Protein AF-A0A930U8G4-F1 (afdb_monomer_lite)

Structure (mmCIF, N/CA/C/O backbone):
data_AF-A0A930U8G4-F1
#
_entry.id   AF-A0A930U8G4-F1
#
loop_
_atom_site.group_PDB
_atom_site.id
_atom_site.type_symbol
_atom_site.label_atom_id
_atom_site.label_alt_id
_atom_site.label_comp_id
_atom_site.label_asym_id
_atom_site.label_entity_id
_atom_site.label_seq_id
_atom_site.pdbx_PDB_ins_code
_atom_site.Cartn_x
_atom_site.Cartn_y
_atom_site.Cartn_z
_atom_site.occupancy
_atom_site.B_iso_or_equiv
_atom_site.auth_seq_id
_atom_site.auth_comp_id
_atom_site.auth_asym_id
_atom_site.auth_atom_id
_atom_site.pdbx_PDB_model_num
ATOM 1 N N . MET A 1 1 ? 41.067 9.877 7.613 1.00 35.38 1 MET A N 1
ATOM 2 C CA . MET A 1 1 ? 40.874 9.903 6.149 1.00 35.38 1 MET A CA 1
ATOM 3 C C . MET A 1 1 ? 39.616 9.109 5.840 1.00 35.38 1 MET A C 1
ATOM 5 O O . MET A 1 1 ? 39.628 7.911 6.059 1.00 35.38 1 MET A O 1
ATOM 9 N N . GLY A 1 2 ? 38.558 9.804 5.407 1.00 37.56 2 GLY A N 1
ATOM 10 C CA . GLY A 1 2 ? 37.417 9.279 4.646 1.00 37.56 2 GLY A CA 1
ATOM 11 C C . GLY A 1 2 ? 36.554 8.179 5.265 1.00 37.56 2 GLY A C 1
ATOM 12 O O . GLY A 1 2 ? 36.665 7.032 4.843 1.00 37.56 2 GLY A O 1
ATOM 13 N N . ASP A 1 3 ? 35.596 8.555 6.118 1.00 41.47 3 ASP A N 1
ATOM 14 C CA . ASP A 1 3 ? 34.374 7.769 6.326 1.00 41.47 3 ASP A CA 1
ATOM 15 C C . ASP A 1 3 ? 33.568 7.781 5.020 1.00 41.47 3 ASP A C 1
ATOM 17 O O . ASP A 1 3 ? 32.765 8.675 4.738 1.00 41.47 3 ASP A O 1
ATOM 21 N N . GLY A 1 4 ? 33.868 6.809 4.160 1.00 36.38 4 GLY A N 1
ATOM 22 C CA . GLY A 1 4 ? 33.159 6.554 2.918 1.00 36.38 4 GLY A CA 1
ATOM 23 C C . GLY A 1 4 ? 31.758 6.060 3.234 1.00 36.38 4 GLY A C 1
ATOM 24 O O . GLY A 1 4 ? 31.513 4.860 3.292 1.00 36.38 4 GLY A O 1
ATOM 25 N N . ASN A 1 5 ? 30.850 7.007 3.450 1.00 35.12 5 ASN A N 1
ATOM 26 C CA . ASN A 1 5 ? 29.418 6.801 3.559 1.00 35.12 5 ASN A CA 1
ATOM 27 C C . ASN A 1 5 ? 28.936 6.172 2.237 1.00 35.12 5 ASN A C 1
ATOM 29 O O . ASN A 1 5 ? 28.595 6.877 1.282 1.00 35.12 5 ASN A O 1
ATOM 33 N N . TYR A 1 6 ? 29.001 4.839 2.138 1.00 36.66 6 TYR A N 1
ATOM 34 C CA . TYR A 1 6 ? 28.398 4.072 1.056 1.00 36.66 6 TYR A CA 1
ATOM 35 C C . TYR A 1 6 ? 26.894 4.293 1.173 1.00 36.66 6 TYR A C 1
ATOM 37 O O . TYR A 1 6 ? 26.178 3.540 1.827 1.00 36.66 6 TYR A O 1
ATOM 45 N N . ARG A 1 7 ? 26.406 5.366 0.542 1.00 44.06 7 ARG A N 1
ATOM 46 C CA . ARG A 1 7 ? 24.993 5.511 0.221 1.00 44.06 7 ARG A CA 1
ATOM 47 C C . ARG A 1 7 ? 24.639 4.270 -0.579 1.00 44.06 7 ARG A C 1
ATOM 49 O O . ARG A 1 7 ? 24.988 4.185 -1.758 1.00 44.06 7 ARG A O 1
ATOM 56 N N . VAL A 1 8 ? 24.006 3.297 0.078 1.00 42.03 8 VAL A N 1
ATOM 57 C CA . VAL A 1 8 ? 23.382 2.157 -0.585 1.00 42.03 8 VAL A CA 1
ATOM 58 C C . VAL A 1 8 ? 22.563 2.769 -1.707 1.00 42.03 8 VAL A C 1
ATOM 60 O O . VAL A 1 8 ? 21.671 3.584 -1.459 1.00 42.03 8 VAL A O 1
ATOM 63 N N . ARG A 1 9 ? 22.947 2.492 -2.955 1.00 47.16 9 ARG A N 1
ATOM 64 C CA . ARG A 1 9 ? 22.181 2.935 -4.114 1.00 47.16 9 ARG A CA 1
ATOM 65 C C . ARG A 1 9 ? 20.835 2.228 -4.005 1.00 47.16 9 ARG A C 1
ATOM 67 O O . ARG A 1 9 ? 20.713 1.090 -4.442 1.00 47.16 9 ARG A O 1
ATOM 74 N N . ARG A 1 10 ? 19.852 2.873 -3.365 1.00 55.16 10 ARG A N 1
ATOM 75 C CA . ARG A 1 10 ? 18.465 2.410 -3.353 1.00 55.16 10 ARG A CA 1
ATOM 76 C C . ARG A 1 10 ? 17.997 2.459 -4.799 1.00 55.16 10 ARG A C 1
ATOM 78 O O . ARG A 1 10 ? 17.781 3.520 -5.385 1.00 55.16 10 ARG A O 1
ATOM 85 N N . HIS A 1 11 ? 17.993 1.287 -5.403 1.00 63.72 11 HIS A N 1
ATOM 86 C CA . HIS A 1 11 ? 17.412 1.021 -6.696 1.00 63.72 11 HIS A CA 1
ATOM 87 C C . HIS A 1 11 ? 15.898 1.161 -6.536 1.00 63.72 11 HIS A C 1
ATOM 89 O O . HIS A 1 11 ? 15.253 0.267 -6.006 1.00 63.72 11 HIS A O 1
ATOM 95 N N . LYS A 1 12 ? 15.358 2.321 -6.917 1.00 77.25 12 LYS A N 1
ATOM 96 C CA . LYS A 1 12 ? 13.927 2.601 -6.810 1.00 77.25 12 LYS A CA 1
ATOM 97 C C . LYS A 1 12 ? 13.193 2.016 -8.012 1.00 77.25 12 LYS A C 1
ATOM 99 O O . LYS A 1 12 ? 13.609 2.240 -9.152 1.00 77.25 12 LYS A O 1
ATOM 104 N N . LEU A 1 13 ? 12.118 1.281 -7.752 1.00 91.25 13 LEU A N 1
ATOM 105 C CA . LEU A 1 13 ? 11.101 1.013 -8.761 1.00 91.25 13 LEU A CA 1
ATOM 106 C C . LEU A 1 13 ? 10.356 2.329 -9.030 1.00 91.25 13 LEU A C 1
ATOM 108 O O . LEU A 1 13 ? 10.096 3.085 -8.098 1.00 91.25 13 LEU A O 1
ATOM 112 N N . VAL A 1 14 ? 10.064 2.635 -10.290 1.00 91.62 14 VAL A N 1
ATOM 113 C CA . VAL A 1 14 ? 9.387 3.876 -10.700 1.00 91.62 14 VAL A CA 1
ATOM 114 C C . VAL A 1 14 ? 8.182 3.536 -11.567 1.00 91.62 14 VAL A C 1
ATOM 116 O O . VAL A 1 14 ? 8.130 2.452 -12.142 1.00 91.62 14 VAL A O 1
ATOM 119 N N . ARG A 1 15 ? 7.223 4.462 -11.668 1.00 92.00 15 ARG A N 1
ATOM 120 C CA . ARG A 1 15 ? 6.076 4.327 -12.574 1.00 92.00 15 ARG A CA 1
ATOM 121 C C . ARG A 1 15 ? 6.536 4.346 -14.035 1.00 92.00 15 ARG A C 1
ATOM 123 O O . ARG A 1 15 ? 7.428 5.114 -14.393 1.00 92.00 15 ARG A O 1
ATOM 130 N N . ASP A 1 16 ? 5.838 3.599 -14.885 1.00 90.31 16 ASP A N 1
ATOM 131 C CA . ASP A 1 16 ? 6.174 3.426 -16.309 1.00 90.31 16 ASP A CA 1
ATOM 132 C C . ASP A 1 16 ? 6.242 4.736 -17.107 1.00 90.31 16 ASP A C 1
ATOM 134 O O . ASP A 1 16 ? 6.938 4.827 -18.114 1.00 90.31 16 ASP A O 1
ATOM 138 N N . LYS A 1 17 ? 5.507 5.765 -16.668 1.00 89.62 17 LYS A N 1
ATOM 139 C CA . LYS A 1 17 ? 5.437 7.083 -17.322 1.00 89.62 17 LYS A CA 1
ATOM 140 C C . LYS A 1 17 ? 6.327 8.144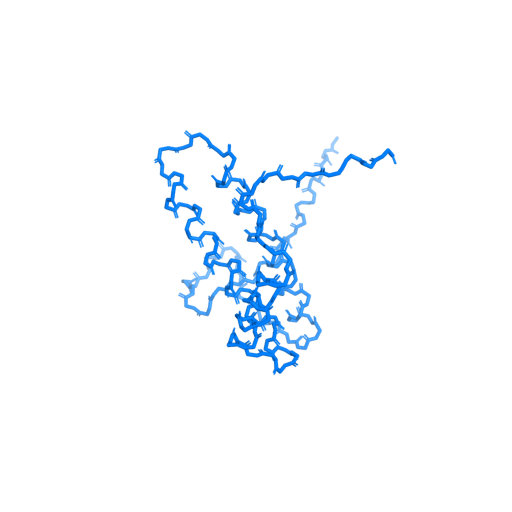 -16.662 1.00 89.62 17 LYS A C 1
ATOM 142 O O . LYS A 1 17 ? 6.096 9.337 -16.860 1.00 89.62 17 LYS A O 1
ATOM 147 N N . MET A 1 18 ? 7.308 7.746 -15.852 1.00 87.88 18 MET A N 1
ATOM 148 C CA . MET A 1 18 ? 8.287 8.684 -15.296 1.00 87.88 18 MET A CA 1
ATOM 149 C C . MET A 1 18 ? 9.110 9.334 -16.431 1.00 87.88 18 MET A C 1
ATOM 151 O O . MET A 1 18 ? 9.490 8.640 -17.374 1.00 87.88 18 MET A O 1
ATOM 155 N N . PRO A 1 19 ? 9.442 10.637 -16.347 1.00 86.44 19 PRO A N 1
ATOM 156 C CA . PRO A 1 19 ? 10.446 11.242 -17.219 1.00 86.44 19 PRO A CA 1
ATOM 157 C C . PRO A 1 19 ? 11.775 10.475 -17.215 1.00 86.44 19 PRO A C 1
ATOM 159 O O . PRO A 1 19 ? 12.199 9.963 -16.177 1.00 86.44 19 PRO A O 1
ATOM 162 N N . GLU A 1 20 ? 12.466 10.465 -18.357 1.00 88.31 20 GLU A N 1
ATOM 163 C CA . GLU A 1 20 ? 13.787 9.841 -18.480 1.00 88.31 20 GLU A CA 1
ATOM 164 C C . GLU A 1 20 ? 14.764 10.386 -17.422 1.00 88.31 20 GLU A C 1
ATOM 166 O O . GLU A 1 20 ? 14.871 11.607 -17.231 1.00 88.31 20 GLU A O 1
ATOM 171 N N . PRO A 1 21 ? 15.498 9.511 -16.713 1.00 86.88 21 PRO A N 1
ATOM 172 C CA . PRO A 1 21 ? 16.437 9.95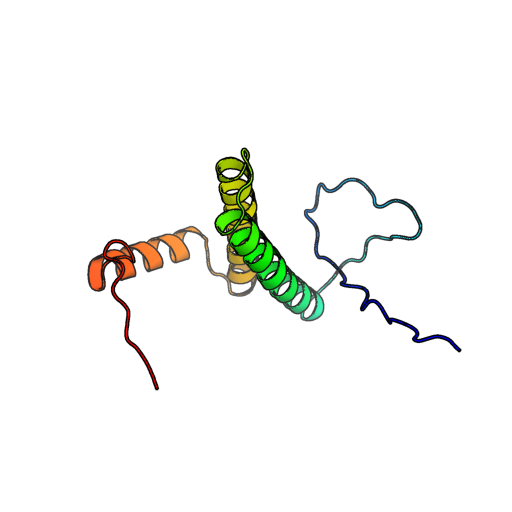3 -15.704 1.00 86.88 21 PRO A CA 1
ATOM 173 C C . PRO A 1 21 ? 17.606 10.708 -16.345 1.00 86.88 21 PRO A C 1
ATOM 175 O O . PRO A 1 21 ? 18.161 10.305 -17.365 1.00 86.88 21 PRO A O 1
ATOM 178 N N . GLN A 1 22 ? 18.045 11.784 -15.693 1.00 87.31 22 GLN A N 1
ATOM 179 C CA . GLN A 1 22 ? 19.235 12.514 -16.128 1.00 87.31 22 GLN A CA 1
ATOM 180 C C . GLN A 1 22 ? 20.525 11.756 -15.750 1.00 87.31 22 GLN A C 1
ATOM 182 O O . GLN A 1 22 ? 20.590 11.146 -14.671 1.00 87.31 22 GLN A O 1
ATOM 187 N N . PRO A 1 23 ? 21.588 11.821 -16.577 1.00 84.44 23 PRO A N 1
ATOM 188 C CA . PRO A 1 23 ? 22.891 11.257 -16.235 1.00 84.44 23 PRO A CA 1
ATOM 189 C C . PRO A 1 23 ? 23.396 11.752 -14.865 1.00 84.44 23 PRO A C 1
ATOM 191 O O . PRO A 1 23 ? 23.217 12.922 -14.533 1.00 84.44 23 PRO A O 1
ATOM 194 N N . PRO A 1 24 ? 24.036 10.891 -14.049 1.00 85.25 24 PRO A N 1
ATOM 195 C CA . PRO A 1 24 ? 24.501 9.539 -14.370 1.00 85.25 24 PRO A CA 1
ATOM 196 C C . PRO A 1 24 ? 23.470 8.424 -14.099 1.00 85.25 24 PRO A C 1
ATOM 198 O O . PRO A 1 24 ? 23.834 7.246 -14.141 1.00 85.25 24 PRO A O 1
ATOM 201 N N . ARG A 1 25 ? 22.211 8.753 -13.773 1.00 83.56 25 ARG A N 1
ATOM 202 C CA . ARG A 1 25 ? 21.166 7.746 -13.526 1.00 83.56 25 ARG A CA 1
ATOM 203 C C . ARG A 1 25 ? 20.749 7.092 -14.847 1.00 83.56 25 ARG A C 1
ATOM 205 O O . ARG A 1 25 ? 20.757 7.730 -15.892 1.00 83.56 25 ARG A O 1
ATOM 212 N N . ARG A 1 26 ? 20.414 5.802 -14.795 1.00 84.31 26 ARG A N 1
ATOM 213 C CA . ARG A 1 26 ? 19.946 5.008 -15.940 1.00 84.31 26 ARG A CA 1
ATOM 214 C C . ARG A 1 26 ? 18.766 4.151 -15.505 1.00 84.31 26 ARG A C 1
ATOM 216 O O . ARG A 1 26 ? 18.752 3.689 -14.362 1.00 84.31 26 ARG A O 1
ATOM 223 N N . LEU A 1 27 ? 17.817 3.934 -16.412 1.00 84.69 27 LEU A N 1
ATOM 224 C CA . LEU A 1 27 ? 16.737 2.978 -16.201 1.00 84.69 27 LEU A CA 1
ATOM 225 C C . LEU A 1 27 ? 17.294 1.554 -16.167 1.00 84.69 27 LEU A C 1
ATOM 227 O O . LEU A 1 27 ? 18.227 1.206 -16.895 1.00 84.69 27 LEU A O 1
ATOM 231 N N . ARG A 1 28 ? 16.709 0.733 -15.299 1.00 85.81 28 ARG A N 1
ATOM 232 C CA . ARG A 1 28 ? 16.961 -0.702 -15.216 1.00 85.81 28 ARG A CA 1
ATOM 233 C C . ARG A 1 28 ? 15.614 -1.406 -15.175 1.00 85.81 28 ARG A C 1
ATOM 235 O O . ARG A 1 28 ? 14.763 -1.024 -14.380 1.00 85.81 28 ARG A O 1
ATOM 242 N N . HIS A 1 29 ? 15.472 -2.447 -15.984 1.00 89.88 29 HIS A N 1
ATOM 243 C CA . HIS A 1 29 ? 14.323 -3.342 -15.932 1.00 89.88 29 HIS A CA 1
ATOM 244 C C . HIS A 1 29 ? 14.606 -4.464 -14.929 1.00 89.88 29 HIS A C 1
ATOM 246 O O . HIS A 1 29 ? 15.706 -5.027 -14.910 1.00 89.88 29 HIS A O 1
ATOM 252 N N . TYR A 1 30 ? 13.634 -4.740 -14.062 1.00 91.69 30 TYR A N 1
ATOM 253 C CA . TYR A 1 30 ? 13.667 -5.864 -13.132 1.00 91.69 30 TYR A CA 1
ATOM 254 C C . TYR A 1 30 ? 12.731 -6.944 -13.657 1.00 91.69 30 TYR A C 1
ATOM 256 O O . TYR A 1 30 ? 11.653 -6.635 -14.153 1.00 91.69 30 TYR A O 1
ATOM 264 N N . GLU A 1 31 ? 13.126 -8.203 -13.513 1.00 92.00 31 GLU A N 1
ATOM 265 C CA . GLU A 1 31 ? 12.342 -9.352 -13.964 1.00 92.00 31 GLU A CA 1
ATOM 266 C C . GLU A 1 31 ? 12.329 -10.441 -12.890 1.00 92.00 31 GLU A C 1
ATOM 268 O O . GLU A 1 31 ? 1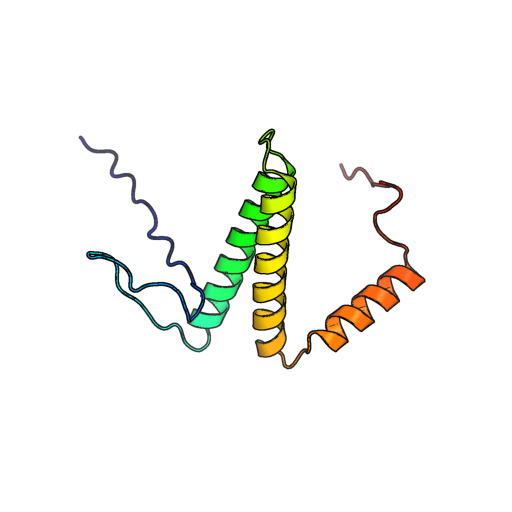3.214 -10.496 -12.025 1.00 92.00 31 GLU A O 1
ATOM 273 N N . GLY A 1 32 ? 11.316 -11.310 -12.943 1.00 93.44 32 GLY A N 1
ATOM 274 C CA . GLY A 1 32 ? 11.164 -12.450 -12.040 1.00 93.44 32 GLY A CA 1
ATOM 275 C C . GLY A 1 32 ? 11.340 -12.064 -10.569 1.00 93.44 32 GLY A C 1
ATOM 276 O O . GLY A 1 32 ? 10.720 -11.122 -10.075 1.00 93.44 32 GLY A O 1
ATOM 277 N N . LYS A 1 33 ? 12.238 -12.768 -9.873 1.00 93.19 33 LYS A N 1
ATOM 278 C CA . LYS A 1 33 ? 12.519 -12.531 -8.451 1.00 93.19 33 LYS A CA 1
ATOM 279 C C . LYS A 1 33 ? 13.002 -11.105 -8.164 1.00 93.19 33 LYS A C 1
ATOM 281 O O . LYS A 1 33 ? 12.596 -10.517 -7.170 1.00 93.19 33 LYS A O 1
ATOM 286 N N . ALA A 1 34 ? 13.825 -10.529 -9.040 1.00 92.44 34 ALA A N 1
ATOM 287 C CA . ALA A 1 34 ? 14.346 -9.180 -8.835 1.00 92.44 34 ALA A CA 1
ATOM 288 C C . ALA A 1 34 ? 13.242 -8.115 -8.946 1.00 92.44 34 ALA A C 1
ATOM 290 O O . ALA A 1 34 ? 13.322 -7.086 -8.282 1.00 92.44 34 ALA A O 1
ATOM 291 N N . TYR A 1 35 ? 12.211 -8.355 -9.766 1.00 94.12 35 TYR A N 1
ATOM 292 C CA . TYR A 1 35 ? 11.038 -7.478 -9.838 1.00 94.12 35 TYR A CA 1
ATOM 293 C C . TYR A 1 35 ? 10.200 -7.561 -8.566 1.00 94.12 35 TYR A C 1
ATOM 295 O O . TYR A 1 35 ? 9.824 -6.534 -8.006 1.00 94.12 35 TYR A O 1
ATOM 303 N N . GLN A 1 36 ? 9.982 -8.775 -8.061 1.00 94.94 36 GLN A N 1
ATOM 304 C CA . GLN A 1 36 ? 9.292 -8.981 -6.793 1.00 94.94 36 GLN A CA 1
ATOM 305 C C . GLN A 1 36 ? 10.031 -8.308 -5.623 1.00 94.94 36 GLN A C 1
ATOM 307 O O . GLN A 1 36 ? 9.405 -7.618 -4.825 1.00 94.94 36 GLN A O 1
ATOM 312 N N . GLU A 1 37 ? 11.356 -8.460 -5.534 1.00 94.06 37 GLU A N 1
ATOM 313 C CA . GLU A 1 37 ? 12.182 -7.783 -4.522 1.00 94.06 37 GLU A CA 1
ATOM 314 C C . GLU A 1 37 ? 12.092 -6.251 -4.650 1.00 94.06 37 GLU A C 1
ATOM 316 O O . GLU A 1 37 ? 11.974 -5.554 -3.643 1.00 94.06 37 GLU A O 1
ATOM 321 N N . ALA A 1 38 ? 12.074 -5.720 -5.879 1.00 94.44 38 ALA A N 1
ATOM 322 C CA . ALA A 1 38 ? 11.909 -4.288 -6.123 1.00 94.44 38 ALA A CA 1
ATOM 323 C C . ALA A 1 38 ? 10.519 -3.764 -5.711 1.00 94.44 38 ALA A C 1
ATOM 325 O O . ALA A 1 38 ? 10.431 -2.666 -5.168 1.00 94.44 38 ALA A O 1
ATOM 326 N N . LEU A 1 39 ? 9.446 -4.536 -5.925 1.00 95.56 39 LEU A N 1
ATOM 327 C CA . LEU A 1 39 ? 8.094 -4.193 -5.464 1.00 95.56 39 LEU A CA 1
ATOM 328 C C . LEU A 1 39 ? 7.990 -4.178 -3.937 1.00 95.56 39 LEU A C 1
ATOM 330 O O . LEU A 1 39 ? 7.372 -3.273 -3.387 1.00 95.56 39 LEU A O 1
ATOM 334 N N . LEU A 1 40 ? 8.604 -5.146 -3.249 1.00 95.81 40 LEU A N 1
ATOM 335 C CA . LEU A 1 40 ? 8.624 -5.177 -1.782 1.00 95.81 40 LEU A CA 1
ATOM 336 C C . LEU A 1 40 ? 9.372 -3.967 -1.212 1.00 95.81 40 LEU A C 1
ATOM 338 O O . LEU A 1 40 ? 8.848 -3.290 -0.334 1.00 95.81 40 LEU A O 1
ATOM 342 N N . ALA A 1 41 ? 10.539 -3.638 -1.771 1.00 95.12 41 ALA A N 1
ATOM 343 C CA . ALA A 1 41 ? 11.270 -2.432 -1.388 1.00 95.12 41 ALA A CA 1
ATOM 344 C C . ALA A 1 41 ? 10.474 -1.148 -1.686 1.00 95.12 41 ALA A C 1
ATOM 346 O O . ALA A 1 41 ? 10.538 -0.187 -0.922 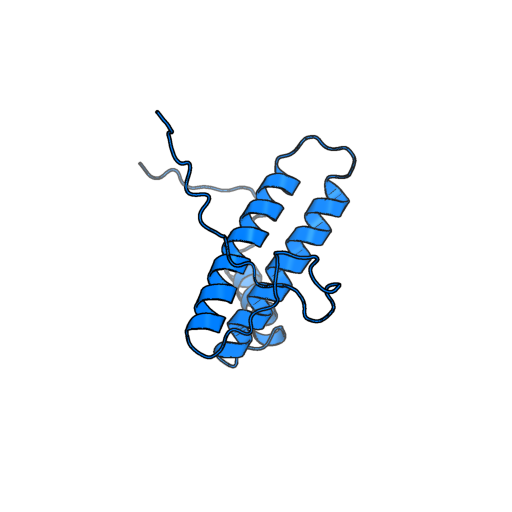1.00 95.12 41 ALA A O 1
ATOM 347 N N . LYS A 1 42 ? 9.703 -1.124 -2.784 1.00 95.25 42 LYS A N 1
ATOM 348 C CA . LYS A 1 42 ? 8.823 0.005 -3.101 1.00 95.25 42 LYS A CA 1
ATOM 349 C C . LYS A 1 42 ? 7.672 0.113 -2.099 1.00 95.25 42 LYS A C 1
ATOM 351 O O . LYS A 1 42 ? 7.379 1.212 -1.666 1.00 95.25 42 LYS A O 1
ATOM 356 N N . LEU A 1 43 ? 7.080 -1.000 -1.663 1.00 97.06 43 LEU A N 1
ATOM 357 C CA . LEU A 1 43 ? 6.022 -0.995 -0.647 1.00 97.06 43 LEU A CA 1
ATOM 358 C C . LEU A 1 43 ? 6.507 -0.412 0.687 1.00 97.06 43 LEU A C 1
ATOM 360 O O . LEU A 1 43 ? 5.777 0.350 1.319 1.00 97.06 43 LEU A O 1
ATOM 364 N N . GLU A 1 44 ? 7.724 -0.766 1.106 1.00 96.56 44 GLU A N 1
ATOM 365 C CA . GLU A 1 44 ? 8.367 -0.181 2.288 1.00 96.56 44 GLU A CA 1
ATOM 366 C C . GLU A 1 44 ? 8.549 1.334 2.125 1.00 96.56 44 GLU A C 1
ATOM 368 O O . GLU A 1 44 ? 8.149 2.086 3.010 1.00 96.56 44 GLU A O 1
ATOM 373 N N . GLU A 1 45 ? 9.075 1.782 0.978 1.00 95.38 45 GLU A N 1
ATOM 374 C CA . GLU A 1 45 ? 9.259 3.204 0.651 1.00 95.38 45 GLU A CA 1
ATOM 375 C C . GLU A 1 45 ? 7.943 3.994 0.718 1.00 95.38 45 GLU A C 1
ATOM 377 O O . GLU A 1 45 ? 7.864 4.957 1.476 1.00 95.38 45 GLU A O 1
ATOM 382 N N . GLU A 1 46 ? 6.898 3.553 0.013 1.00 96.69 46 GLU A N 1
ATOM 383 C CA . GLU A 1 46 ? 5.606 4.261 -0.024 1.00 96.69 46 GLU A CA 1
ATOM 384 C C . GLU A 1 46 ? 4.917 4.275 1.351 1.00 96.69 46 GLU A C 1
ATOM 386 O O . GLU A 1 46 ? 4.247 5.232 1.738 1.00 96.69 46 GLU A O 1
ATOM 391 N N . THR A 1 47 ? 5.094 3.210 2.141 1.00 97.75 47 THR A N 1
ATOM 392 C CA . THR A 1 47 ? 4.554 3.161 3.507 1.00 97.75 47 THR A CA 1
ATOM 393 C C . THR A 1 47 ? 5.302 4.129 4.428 1.00 97.75 47 THR A C 1
ATOM 395 O O . THR A 1 47 ? 4.671 4.807 5.242 1.00 97.75 47 THR A O 1
ATOM 398 N N . GLU A 1 48 ? 6.633 4.222 4.310 1.00 96.69 48 GLU A N 1
ATOM 399 C CA . GLU A 1 48 ? 7.440 5.220 5.022 1.00 96.69 48 GLU A CA 1
ATOM 400 C C . GLU A 1 48 ? 7.017 6.650 4.645 1.00 96.69 48 GLU A C 1
ATOM 402 O O . GLU A 1 48 ? 6.870 7.493 5.536 1.00 96.69 48 GLU A O 1
ATOM 407 N N . GLU A 1 49 ? 6.791 6.921 3.357 1.00 95.38 49 GLU A N 1
ATOM 408 C CA . GLU A 1 49 ? 6.345 8.223 2.841 1.00 95.38 49 GLU A CA 1
ATOM 409 C C . GLU A 1 49 ? 4.937 8.572 3.361 1.00 95.38 49 GLU A C 1
ATOM 411 O O . GLU A 1 49 ? 4.742 9.652 3.929 1.00 95.38 49 GLU A O 1
ATOM 416 N N . LEU A 1 50 ? 3.994 7.622 3.352 1.00 97.88 50 LEU A N 1
ATOM 417 C CA . LEU A 1 50 ? 2.664 7.797 3.947 1.00 97.88 50 LEU A CA 1
ATOM 418 C C . LEU A 1 50 ? 2.722 8.101 5.455 1.00 97.88 50 LEU A C 1
ATOM 420 O O . LEU A 1 50 ? 2.009 8.983 5.944 1.00 97.88 50 LEU A O 1
ATOM 424 N N . ILE A 1 51 ? 3.574 7.402 6.214 1.00 97.31 51 ILE A N 1
ATOM 425 C CA . ILE A 1 51 ? 3.760 7.650 7.655 1.00 97.31 51 ILE A CA 1
ATOM 426 C C . ILE A 1 51 ? 4.313 9.061 7.893 1.00 97.31 51 ILE A C 1
ATOM 428 O O . ILE A 1 51 ? 3.854 9.771 8.797 1.00 97.31 51 ILE A O 1
ATOM 432 N N . GLN A 1 52 ? 5.286 9.491 7.092 1.00 95.56 52 GLN A N 1
ATOM 433 C CA . GLN A 1 52 ? 5.860 10.834 7.180 1.00 95.56 52 GLN A CA 1
ATOM 434 C C . GLN A 1 52 ? 4.822 11.907 6.838 1.00 95.56 52 GLN A C 1
ATOM 436 O O . GLN A 1 52 ? 4.660 12.868 7.599 1.00 95.56 52 GLN A O 1
ATOM 441 N N . ALA A 1 53 ? 4.052 11.714 5.764 1.00 95.69 53 ALA A N 1
ATOM 442 C CA . ALA A 1 53 ? 2.956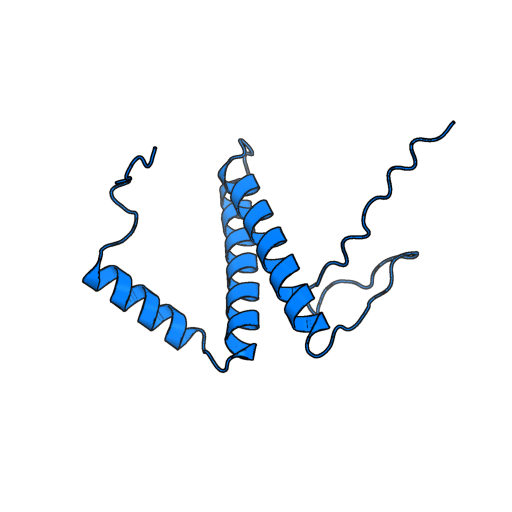 12.602 5.393 1.00 95.69 53 ALA A CA 1
ATOM 443 C C . ALA A 1 53 ? 1.929 12.703 6.533 1.00 95.69 53 ALA A C 1
ATOM 445 O O . ALA A 1 53 ? 1.544 13.799 6.943 1.00 95.69 53 ALA A O 1
ATOM 446 N N . ALA A 1 54 ? 1.549 11.573 7.135 1.00 95.31 54 ALA A N 1
ATOM 447 C CA . ALA A 1 54 ? 0.572 11.518 8.219 1.00 95.31 54 ALA A CA 1
ATOM 448 C C . ALA A 1 54 ? 1.083 12.063 9.568 1.00 95.31 54 ALA A C 1
ATOM 450 O O . ALA A 1 54 ? 0.268 12.488 10.392 1.00 95.31 54 ALA A O 1
ATOM 451 N N . SER A 1 55 ? 2.394 12.118 9.809 1.00 93.69 55 SER A N 1
ATOM 452 C CA . SER A 1 55 ? 2.976 12.604 11.074 1.00 93.69 55 SER A CA 1
ATOM 453 C C . SER A 1 55 ? 3.481 14.051 11.018 1.00 93.69 55 SER A C 1
ATOM 455 O O . SER A 1 55 ? 3.595 14.696 12.060 1.00 93.69 55 SER A O 1
ATOM 457 N N . GLY A 1 56 ? 3.707 14.609 9.825 1.00 88.62 56 GLY A N 1
ATOM 458 C CA . GLY A 1 56 ? 4.195 15.979 9.651 1.00 88.62 56 GLY A CA 1
ATOM 459 C C . GLY A 1 56 ? 3.208 17.087 10.059 1.00 88.62 56 GLY A C 1
ATOM 460 O O . GLY A 1 56 ? 2.009 16.856 10.246 1.00 88.62 56 GLY A O 1
ATOM 461 N N . GLN A 1 57 ? 3.725 18.321 10.157 1.00 87.81 57 GLN A N 1
ATOM 462 C CA . GLN A 1 57 ? 2.975 19.559 10.460 1.00 87.81 57 GLN A CA 1
ATOM 463 C C . GLN A 1 57 ? 2.798 20.478 9.235 1.00 87.81 57 GLN A C 1
ATOM 465 O O . GLN A 1 57 ? 2.581 21.681 9.366 1.00 87.81 57 GLN A O 1
ATOM 470 N N . ARG A 1 58 ? 2.943 19.935 8.024 1.00 86.75 58 ARG A N 1
ATOM 471 C CA . ARG A 1 58 ? 2.886 20.734 6.798 1.00 86.75 58 ARG A CA 1
ATOM 472 C C . ARG A 1 58 ? 1.454 21.180 6.481 1.00 86.75 58 ARG A C 1
ATOM 474 O O . ARG A 1 58 ? 0.501 20.454 6.752 1.00 86.75 58 ARG A O 1
ATOM 481 N N . LEU A 1 59 ? 1.310 22.351 5.860 1.00 86.94 59 LEU A N 1
ATOM 482 C CA . LEU A 1 59 ? 0.010 22.897 5.439 1.00 86.94 59 LEU A CA 1
ATOM 483 C C . LEU A 1 59 ? -0.665 22.053 4.339 1.00 86.94 59 LEU A C 1
ATOM 485 O O . LEU A 1 59 ? -1.887 21.981 4.285 1.00 86.94 59 LEU A O 1
ATOM 489 N N . ASP A 1 60 ? 0.123 21.383 3.496 1.00 90.44 60 ASP A N 1
ATOM 490 C CA . ASP A 1 60 ? -0.307 20.522 2.381 1.00 90.44 60 ASP A CA 1
ATOM 491 C C . ASP A 1 60 ? -0.542 19.051 2.783 1.00 90.44 60 ASP A C 1
ATOM 493 O O . ASP A 1 60 ? -0.802 18.197 1.935 1.00 90.44 60 ASP A O 1
ATOM 497 N N . LYS A 1 61 ? -0.501 18.741 4.084 1.00 93.25 61 LYS A N 1
ATOM 498 C CA . LYS A 1 61 ? -0.528 17.378 4.633 1.00 93.25 61 LYS A CA 1
ATOM 499 C C . LYS A 1 61 ? -1.631 16.475 4.077 1.00 93.25 61 LYS A C 1
ATOM 501 O O . LYS A 1 61 ? -1.375 15.311 3.803 1.00 93.25 61 LYS A O 1
ATOM 506 N N . MET A 1 62 ? -2.857 16.979 3.935 1.00 94.88 62 MET A N 1
ATOM 507 C CA . MET A 1 62 ? -3.980 16.160 3.454 1.00 94.88 62 MET A CA 1
ATOM 508 C C . MET A 1 62 ? -3.765 15.663 2.022 1.00 94.88 62 MET A C 1
ATOM 510 O O . MET A 1 62 ? -4.123 14.530 1.715 1.00 94.88 62 MET A O 1
ATOM 514 N N . MET A 1 63 ? -3.186 16.507 1.164 1.00 95.81 63 MET A N 1
ATOM 515 C CA . MET A 1 63 ? -2.900 16.163 -0.227 1.00 95.81 63 MET A CA 1
ATOM 516 C C . MET A 1 63 ? -1.790 15.120 -0.298 1.00 95.81 63 MET A C 1
ATOM 518 O O . MET A 1 63 ? -1.955 14.109 -0.963 1.00 95.81 63 MET A O 1
ATOM 522 N N . GLN A 1 64 ? -0.729 15.313 0.484 1.00 96.19 64 GLN A N 1
ATOM 523 C CA . GLN A 1 64 ? 0.376 14.360 0.569 1.00 96.19 64 GLN A CA 1
ATOM 524 C C . GLN A 1 64 ? -0.104 12.999 1.089 1.00 96.19 64 GLN A C 1
ATOM 526 O O . GLN A 1 64 ? 0.153 11.981 0.469 1.00 96.19 64 GLN A O 1
ATOM 531 N N . VAL A 1 65 ? -0.908 12.957 2.159 1.00 97.62 65 VAL A N 1
ATOM 532 C CA . VAL A 1 65 ? -1.484 11.691 2.656 1.00 97.62 65 VAL A CA 1
ATOM 533 C C . VAL A 1 65 ? -2.320 10.980 1.586 1.00 97.62 65 VAL A C 1
ATOM 535 O O . VAL A 1 65 ? -2.294 9.755 1.520 1.00 97.62 65 VAL A O 1
ATOM 538 N N . LEU A 1 66 ? -3.070 11.721 0.765 1.00 97.81 66 LEU A N 1
ATOM 539 C CA . LEU A 1 66 ? -3.847 11.140 -0.330 1.00 97.81 66 LEU A CA 1
ATOM 540 C C . LEU A 1 66 ? -2.944 10.548 -1.421 1.00 97.81 66 LEU A C 1
ATOM 542 O O . LEU A 1 66 ? -3.222 9.442 -1.880 1.00 97.81 66 LEU A O 1
ATOM 546 N N . GLU A 1 67 ? -1.904 11.277 -1.828 1.00 96.88 67 GLU A N 1
ATOM 547 C CA . GLU A 1 67 ? -0.938 10.846 -2.846 1.00 96.88 67 GLU A CA 1
ATOM 548 C C . GLU A 1 67 ? -0.204 9.578 -2.396 1.00 96.88 67 GLU A C 1
ATOM 550 O O . GLU A 1 67 ? -0.338 8.540 -3.044 1.00 96.88 67 GLU A O 1
ATOM 555 N N . GLU A 1 68 ? 0.421 9.605 -1.218 1.00 97.69 68 GLU A N 1
ATOM 556 C CA . GLU A 1 68 ? 1.182 8.457 -0.711 1.00 97.69 68 GLU A CA 1
ATOM 557 C C . GLU A 1 68 ? 0.277 7.242 -0.431 1.00 97.69 68 GLU A C 1
ATOM 559 O O . GLU A 1 68 ? 0.649 6.092 -0.660 1.00 97.69 68 GLU A O 1
ATOM 564 N N . ALA A 1 69 ? -0.970 7.452 0.015 1.00 98.38 69 ALA A N 1
ATOM 565 C CA . ALA A 1 69 ? -1.920 6.349 0.174 1.00 98.38 69 ALA A CA 1
ATOM 566 C C . ALA A 1 69 ? -2.307 5.711 -1.171 1.00 98.38 69 ALA A C 1
ATOM 568 O O . ALA A 1 69 ? -2.545 4.500 -1.231 1.00 98.38 69 ALA A O 1
ATOM 569 N N . ALA A 1 70 ? -2.387 6.503 -2.243 1.00 98.06 70 ALA A N 1
ATOM 570 C CA . ALA A 1 70 ? -2.640 5.993 -3.584 1.00 98.06 70 ALA A CA 1
ATOM 571 C C . ALA A 1 70 ? -1.431 5.217 -4.126 1.00 98.06 70 ALA A C 1
ATOM 573 O O . ALA A 1 70 ? -1.622 4.162 -4.734 1.00 98.06 70 ALA A O 1
ATOM 574 N N . ASP A 1 71 ? -0.209 5.681 -3.861 1.00 97.69 71 ASP A N 1
ATOM 575 C CA . ASP A 1 71 ? 1.010 4.968 -4.243 1.00 97.69 71 ASP A CA 1
ATOM 576 C C . ASP A 1 71 ? 1.170 3.643 -3.470 1.00 97.69 71 ASP A C 1
ATOM 578 O O . ASP A 1 71 ? 1.418 2.603 -4.089 1.00 97.69 71 ASP A O 1
ATOM 582 N N . VAL A 1 72 ? 0.869 3.605 -2.163 1.00 98.25 72 VAL A N 1
ATOM 583 C CA . VAL A 1 72 ? 0.787 2.342 -1.398 1.00 98.25 72 VAL A CA 1
ATOM 584 C C . VAL A 1 72 ? -0.215 1.370 -2.032 1.00 98.25 72 VAL A C 1
ATOM 586 O O . VAL A 1 72 ? 0.090 0.185 -2.199 1.00 98.25 72 VAL A O 1
ATOM 589 N N . LEU A 1 73 ? -1.413 1.840 -2.402 1.00 98.19 73 LEU A N 1
ATOM 590 C CA . LEU A 1 73 ? -2.424 0.987 -3.036 1.00 98.19 73 LEU A CA 1
ATOM 591 C C . LEU A 1 73 ? -1.973 0.456 -4.401 1.00 98.19 73 LEU A C 1
ATOM 593 O O . LEU A 1 73 ? -2.205 -0.719 -4.690 1.00 98.19 73 LEU A O 1
ATOM 597 N N . GLU A 1 74 ? -1.305 1.275 -5.213 1.00 98.19 74 GLU A N 1
ATOM 598 C CA . GLU A 1 74 ? -0.749 0.857 -6.504 1.00 98.19 74 GLU A CA 1
ATOM 599 C C . GLU A 1 74 ? 0.230 -0.313 -6.333 1.00 98.19 74 GLU A C 1
ATOM 601 O O . GLU A 1 74 ? 0.137 -1.328 -7.034 1.00 98.19 74 GLU A O 1
ATOM 606 N N . VAL A 1 75 ? 1.145 -0.204 -5.365 1.00 97.44 75 VAL A N 1
ATOM 607 C CA . VAL A 1 75 ? 2.134 -1.253 -5.096 1.00 97.44 75 VAL A CA 1
ATOM 608 C C . VAL A 1 75 ? 1.464 -2.508 -4.543 1.00 97.44 75 VAL A C 1
ATOM 610 O O . VAL A 1 75 ? 1.783 -3.610 -4.990 1.00 97.44 75 VAL A O 1
ATOM 613 N N . VAL A 1 76 ? 0.496 -2.373 -3.627 1.00 98.12 76 VAL A N 1
ATOM 614 C CA . VAL A 1 76 ? -0.279 -3.507 -3.091 1.00 98.12 76 VAL A CA 1
ATOM 615 C C . VAL A 1 76 ? -1.004 -4.252 -4.210 1.00 98.12 76 VAL A C 1
ATOM 617 O O . VAL A 1 76 ? -0.934 -5.481 -4.266 1.00 98.12 76 VAL A O 1
ATOM 620 N N . TYR A 1 77 ? -1.676 -3.540 -5.116 1.00 98.06 77 TYR A N 1
ATOM 621 C CA . TYR A 1 77 ? -2.373 -4.165 -6.240 1.00 98.06 77 TYR A CA 1
ATOM 622 C C . TYR A 1 77 ? -1.410 -4.831 -7.217 1.00 98.06 77 TYR A C 1
ATOM 624 O O . TYR A 1 77 ? -1.676 -5.952 -7.649 1.00 98.06 77 TYR A O 1
ATOM 632 N N . THR A 1 78 ? -0.280 -4.199 -7.520 1.00 97.19 78 THR A N 1
ATOM 633 C CA . THR A 1 78 ? 0.734 -4.772 -8.413 1.00 97.19 78 THR A CA 1
ATOM 634 C C . THR A 1 78 ? 1.361 -6.031 -7.809 1.00 97.19 78 THR A C 1
ATOM 636 O O . THR A 1 78 ? 1.489 -7.055 -8.480 1.00 97.19 78 THR A O 1
ATOM 639 N N . LEU A 1 79 ? 1.678 -6.008 -6.512 1.00 96.81 79 LEU A N 1
ATOM 640 C CA . LEU A 1 79 ? 2.197 -7.170 -5.794 1.00 96.81 79 LEU A CA 1
ATOM 641 C C . LEU A 1 79 ? 1.168 -8.306 -5.743 1.00 96.81 79 LEU A C 1
ATOM 643 O O . LEU A 1 79 ? 1.519 -9.458 -5.979 1.00 96.81 79 LEU A O 1
ATOM 647 N N . ALA A 1 80 ? -0.101 -7.997 -5.472 1.00 97.50 80 ALA A N 1
ATOM 648 C CA . ALA A 1 80 ? -1.183 -8.979 -5.425 1.00 97.50 80 ALA A CA 1
ATOM 649 C C . ALA A 1 80 ? -1.410 -9.668 -6.782 1.00 97.50 80 ALA A C 1
ATOM 651 O O . ALA A 1 80 ? -1.643 -10.879 -6.833 1.00 97.50 80 ALA A O 1
ATOM 652 N N . GLN A 1 81 ? -1.266 -8.928 -7.884 1.00 97.38 81 GLN A N 1
ATOM 653 C CA . GLN A 1 81 ? -1.367 -9.477 -9.236 1.00 97.38 81 GLN A CA 1
ATOM 654 C C . GLN A 1 81 ? -0.302 -10.543 -9.527 1.00 97.38 81 GLN A C 1
ATOM 656 O O . GLN A 1 81 ? -0.609 -11.498 -10.240 1.00 97.38 81 GLN A O 1
ATOM 661 N N . LEU A 1 82 ? 0.895 -10.470 -8.922 1.00 96.25 82 LEU A N 1
ATOM 662 C CA . LEU A 1 82 ? 1.905 -11.540 -9.036 1.00 96.25 82 LEU A CA 1
ATOM 663 C C . LEU A 1 82 ? 1.409 -12.894 -8.502 1.00 96.25 82 LEU A C 1
ATOM 665 O O . LEU A 1 82 ? 1.931 -13.936 -8.890 1.00 96.25 82 LEU A O 1
ATOM 669 N N . TYR A 1 83 ? 0.391 -12.880 -7.641 1.00 96.38 83 TYR A N 1
ATOM 670 C CA . TYR A 1 83 ? -0.257 -14.064 -7.076 1.00 96.38 83 TYR A CA 1
ATOM 671 C C . TYR A 1 83 ? -1.639 -14.341 -7.691 1.00 96.38 83 TYR A C 1
ATOM 673 O O . TYR A 1 83 ? -2.383 -15.173 -7.177 1.00 96.38 83 TYR A O 1
ATOM 681 N N . GLY A 1 84 ? -2.016 -13.643 -8.769 1.00 97.69 84 GLY A N 1
ATOM 682 C CA . GLY A 1 84 ? -3.328 -13.788 -9.408 1.00 97.69 84 GLY A CA 1
ATOM 683 C C . GLY A 1 84 ? -4.492 -13.190 -8.609 1.00 97.69 84 GLY A C 1
ATOM 684 O O . GLY A 1 84 ? -5.646 -13.542 -8.847 1.00 97.69 84 GLY A O 1
ATOM 685 N N . ILE A 1 85 ? -4.212 -12.296 -7.657 1.00 98.56 85 ILE A N 1
ATOM 686 C CA . ILE A 1 85 ? -5.229 -11.657 -6.815 1.00 98.56 85 ILE A CA 1
ATOM 687 C C . ILE A 1 85 ? -5.648 -10.324 -7.440 1.00 98.56 85 ILE A C 1
ATOM 689 O O . ILE A 1 85 ? -4.813 -9.502 -7.815 1.00 98.56 85 ILE A O 1
ATOM 693 N N . THR A 1 86 ? -6.959 -10.092 -7.52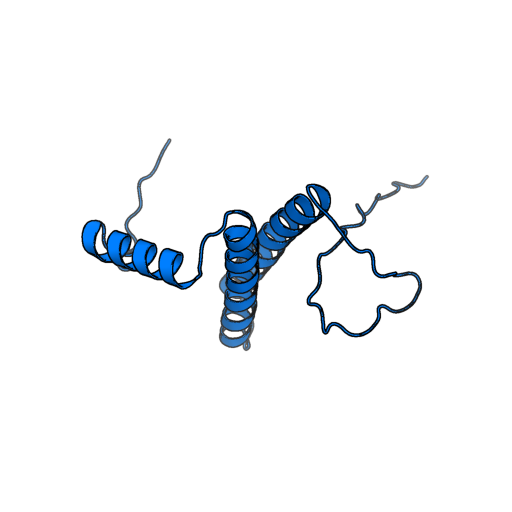5 1.00 98.00 86 THR A N 1
ATOM 694 C CA . THR A 1 86 ? -7.524 -8.865 -8.100 1.00 98.00 86 THR A CA 1
ATOM 695 C C . THR A 1 86 ? -7.782 -7.794 -7.031 1.00 98.00 86 THR A C 1
ATOM 697 O O . THR A 1 86 ? -8.049 -8.129 -5.871 1.00 98.00 86 THR A O 1
ATOM 700 N N . PRO A 1 87 ? -7.808 -6.500 -7.406 1.00 97.69 87 PRO A N 1
ATOM 701 C CA . PRO A 1 87 ? -8.236 -5.428 -6.503 1.00 97.69 87 PRO A CA 1
ATOM 702 C C . PRO A 1 87 ? -9.635 -5.656 -5.908 1.00 97.69 87 PRO A C 1
ATOM 704 O O . PRO A 1 87 ? -9.861 -5.395 -4.729 1.00 97.69 87 PRO A O 1
ATOM 707 N N . ALA A 1 88 ? -10.561 -6.211 -6.698 1.00 98.06 88 ALA A N 1
ATOM 708 C CA . ALA A 1 88 ? -11.911 -6.533 -6.238 1.00 98.06 88 ALA A CA 1
ATOM 709 C C . ALA A 1 88 ? -11.907 -7.588 -5.117 1.00 98.06 88 ALA A C 1
ATOM 711 O O . ALA A 1 88 ? -12.600 -7.413 -4.119 1.00 98.06 88 ALA A O 1
ATOM 712 N N . ALA A 1 89 ? -11.084 -8.637 -5.238 1.00 98.50 89 ALA A N 1
ATOM 713 C CA . ALA A 1 89 ? -10.955 -9.667 -4.205 1.00 98.50 89 ALA A CA 1
ATOM 714 C C . ALA A 1 89 ? -10.360 -9.112 -2.896 1.00 98.50 89 ALA A C 1
ATOM 716 O O . ALA A 1 89 ? -10.771 -9.507 -1.801 1.00 98.50 89 ALA A O 1
ATOM 717 N N . ILE A 1 90 ? -9.416 -8.166 -2.992 1.00 98.25 90 ILE A N 1
ATOM 718 C CA . ILE A 1 90 ? -8.868 -7.456 -1.825 1.00 98.25 90 ILE A CA 1
ATOM 719 C C . ILE A 1 90 ? -9.969 -6.651 -1.134 1.00 98.25 90 ILE A C 1
ATOM 721 O O . ILE A 1 90 ? -10.128 -6.749 0.086 1.00 98.25 90 ILE A O 1
ATOM 725 N N . GLU A 1 91 ? -10.740 -5.880 -1.900 1.00 98.19 91 GLU A N 1
ATOM 726 C CA . GLU A 1 91 ? -11.795 -5.027 -1.359 1.00 98.19 91 GLU A CA 1
ATOM 727 C C . GLU A 1 91 ? -12.926 -5.844 -0.726 1.00 98.19 91 GLU A C 1
ATOM 729 O O . GLU A 1 91 ? -13.352 -5.545 0.392 1.00 98.19 91 GLU A O 1
ATOM 734 N N . GLU A 1 92 ? -13.349 -6.931 -1.370 1.00 98.44 92 GLU A N 1
ATOM 735 C CA . GLU A 1 92 ? -14.316 -7.871 -0.804 1.00 98.44 92 GLU A CA 1
ATOM 736 C C . GLU A 1 92 ? -13.810 -8.441 0.531 1.00 98.44 92 GLU A C 1
ATOM 738 O O . GLU A 1 92 ? -14.496 -8.366 1.554 1.00 98.44 92 GLU A O 1
ATOM 743 N N . THR A 1 93 ? -12.562 -8.919 0.565 1.00 98.31 93 THR A N 1
ATOM 744 C CA . THR A 1 93 ? -11.940 -9.448 1.788 1.00 98.31 93 THR A CA 1
ATOM 745 C C . THR A 1 93 ? -11.858 -8.382 2.891 1.00 98.31 93 THR A C 1
ATOM 747 O O . THR A 1 93 ? -12.089 -8.673 4.070 1.00 98.31 93 THR A O 1
ATOM 750 N N . ARG A 1 94 ? -11.540 -7.126 2.545 1.00 98.12 94 ARG A N 1
ATOM 751 C CA . ARG A 1 94 ? -11.494 -5.994 3.487 1.00 98.12 94 ARG A CA 1
ATOM 752 C C . ARG A 1 94 ? -12.876 -5.711 4.078 1.00 98.12 94 ARG A C 1
ATOM 754 O O . ARG A 1 94 ? -12.987 -5.518 5.292 1.00 98.12 94 ARG A O 1
ATOM 761 N N . GLN A 1 95 ? -13.922 -5.706 3.252 1.00 98.44 95 GLN A N 1
ATOM 762 C CA . GLN A 1 95 ? -15.302 -5.492 3.692 1.00 98.44 95 GLN A CA 1
ATOM 763 C C . GLN A 1 95 ? -15.794 -6.627 4.595 1.00 98.44 95 GLN A C 1
ATOM 765 O O . GLN A 1 95 ? -16.338 -6.350 5.664 1.00 98.44 95 GLN A O 1
ATOM 770 N N . GLN A 1 96 ? -15.524 -7.886 4.237 1.00 98.56 96 GLN A N 1
ATOM 771 C CA . GLN A 1 96 ? -15.846 -9.050 5.070 1.00 98.56 96 GLN A CA 1
ATOM 772 C C . GLN A 1 96 ? -15.172 -8.957 6.449 1.00 98.56 96 GLN A C 1
ATOM 774 O O . GLN A 1 96 ? -15.830 -9.125 7.477 1.00 98.56 96 GLN A O 1
ATOM 779 N N . LYS A 1 97 ? -13.877 -8.606 6.503 1.00 98.12 97 LYS A N 1
ATOM 780 C CA . LYS A 1 97 ? -13.163 -8.371 7.772 1.00 98.12 97 LYS A CA 1
ATOM 781 C C . LYS A 1 97 ? -13.791 -7.234 8.577 1.00 98.12 97 LYS A C 1
ATOM 783 O O . LYS A 1 97 ? -13.954 -7.381 9.786 1.00 98.12 97 LYS A O 1
ATOM 788 N N . ARG A 1 98 ? -14.172 -6.131 7.923 1.00 97.69 98 ARG A N 1
ATOM 789 C CA . ARG A 1 98 ? -14.826 -4.991 8.579 1.00 97.69 98 ARG A CA 1
ATOM 790 C C . ARG A 1 98 ? -16.189 -5.366 9.161 1.00 97.69 98 ARG A C 1
ATOM 792 O O . ARG A 1 98 ? -16.494 -4.938 10.267 1.00 97.69 98 ARG A O 1
ATOM 799 N N . ALA A 1 99 ? -16.983 -6.162 8.451 1.00 98.06 99 ALA A N 1
ATOM 800 C CA . ALA A 1 99 ? -18.273 -6.643 8.938 1.00 98.06 99 ALA A CA 1
ATOM 801 C C . ALA A 1 99 ? -18.109 -7.610 10.121 1.00 98.06 99 ALA A C 1
ATOM 803 O O . ALA A 1 99 ? -18.808 -7.487 11.121 1.00 98.06 99 ALA A O 1
ATOM 804 N N . ALA A 1 100 ? -17.149 -8.535 10.035 1.00 98.00 100 ALA A N 1
ATOM 805 C CA . ALA A 1 100 ? -16.940 -9.558 11.055 1.00 98.00 100 ALA A CA 1
ATOM 806 C C . ALA A 1 100 ? -16.229 -9.045 12.320 1.00 98.00 100 ALA A C 1
ATOM 808 O O . ALA A 1 100 ? -16.467 -9.560 13.409 1.00 98.00 100 ALA A O 1
ATOM 809 N N . ARG A 1 101 ? -15.311 -8.078 12.188 1.00 96.69 101 ARG A N 1
ATOM 810 C CA . ARG A 1 101 ? -14.385 -7.666 13.265 1.00 96.69 101 ARG A CA 1
ATOM 811 C C . ARG A 1 101 ? -14.439 -6.170 13.583 1.00 96.69 101 ARG A C 1
ATOM 813 O O . ARG A 1 101 ? -13.776 -5.721 14.515 1.00 96.69 101 ARG A O 1
ATOM 820 N N . GLY A 1 102 ? -15.218 -5.397 12.830 1.00 96.00 102 GLY A N 1
ATOM 821 C CA . GLY A 1 102 ? -15.190 -3.939 12.876 1.00 96.00 102 GLY A CA 1
ATOM 822 C C . GLY A 1 102 ? -13.990 -3.347 12.130 1.00 96.00 102 GLY A C 1
ATOM 823 O O . GLY A 1 102 ? -13.183 -4.046 11.518 1.00 96.00 102 GLY A O 1
ATOM 824 N N . GLY A 1 103 ? -13.891 -2.019 12.155 1.00 95.50 103 GLY A N 1
ATOM 825 C CA . GLY A 1 103 ? -12.718 -1.286 11.677 1.00 95.50 103 GLY A CA 1
ATOM 826 C C . GLY A 1 103 ? -11.925 -0.674 12.829 1.00 95.50 103 GLY A C 1
ATOM 827 O O . GLY A 1 103 ? -12.295 -0.786 13.994 1.00 95.50 103 GLY A O 1
ATOM 828 N N . PHE A 1 104 ? -10.878 0.073 12.492 1.00 95.38 104 PHE A N 1
ATOM 829 C CA . PHE A 1 104 ? -10.053 0.806 13.458 1.00 95.38 104 PHE A CA 1
ATOM 830 C C . PHE A 1 104 ? -10.696 2.126 13.941 1.00 95.38 104 PHE A C 1
ATOM 832 O O . PHE A 1 104 ? -10.001 3.065 14.305 1.00 95.38 104 PHE A O 1
ATOM 839 N N . THR A 1 105 ? -12.030 2.231 13.941 1.00 95.00 105 THR A N 1
ATOM 840 C CA . THR A 1 105 ? -12.757 3.489 14.206 1.00 95.00 105 THR A CA 1
ATOM 841 C C . THR A 1 105 ? -12.887 3.839 15.688 1.00 95.00 105 THR A C 1
ATOM 843 O O . THR A 1 105 ? -13.247 4.965 16.005 1.00 95.00 105 THR A O 1
ATOM 846 N N . THR A 1 106 ? -12.630 2.895 16.599 1.00 95.31 106 THR A N 1
ATOM 847 C CA . THR A 1 106 ? -12.765 3.111 18.053 1.00 95.31 106 THR A CA 1
ATOM 848 C C . THR A 1 106 ? -11.425 3.268 18.777 1.00 95.31 106 THR A C 1
ATOM 850 O O . THR A 1 106 ? -11.431 3.382 19.995 1.00 95.31 106 THR A O 1
ATOM 853 N N . GLY A 1 107 ? -10.286 3.175 18.077 1.00 93.38 107 GLY A N 1
ATOM 854 C CA . GLY A 1 107 ? -8.951 3.364 18.671 1.00 93.38 107 GLY A CA 1
ATOM 855 C C . GLY A 1 107 ? -8.567 2.388 19.794 1.00 93.38 107 GLY A C 1
ATOM 856 O O . GLY A 1 107 ? -7.796 2.752 20.672 1.00 93.38 107 GLY A O 1
ATOM 857 N N . ARG A 1 108 ? -9.117 1.165 19.811 1.00 94.38 108 ARG A N 1
ATOM 858 C CA . ARG A 1 108 ? -8.791 0.159 20.840 1.00 94.38 108 ARG A CA 1
ATOM 859 C C . ARG A 1 108 ? -7.446 -0.507 20.531 1.00 94.38 108 ARG A C 1
ATOM 861 O O . ARG A 1 108 ? -7.248 -0.944 19.399 1.00 94.38 108 ARG A O 1
ATOM 868 N N . GLY A 1 109 ? -6.578 -0.622 21.535 1.00 92.56 109 GLY A N 1
ATOM 869 C CA . GLY A 1 109 ? -5.284 -1.309 21.469 1.00 92.56 109 GLY A CA 1
ATOM 870 C C . GLY A 1 109 ? -5.096 -2.282 22.637 1.00 92.56 109 GLY A C 1
ATOM 871 O O . GLY A 1 109 ? -5.863 -2.250 23.598 1.00 92.56 109 GLY A O 1
ATOM 872 N N . ILE A 1 110 ? -4.102 -3.161 22.525 1.00 95.31 110 ILE A N 1
ATOM 873 C CA . ILE A 1 110 ? -3.658 -4.074 23.585 1.00 95.31 110 ILE A CA 1
ATOM 874 C C . ILE A 1 110 ? -2.181 -3.762 23.826 1.00 95.31 110 ILE A C 1
ATOM 876 O O . ILE A 1 110 ? -1.417 -3.715 22.862 1.00 95.31 110 ILE A O 1
ATOM 880 N N . GLU A 1 111 ? -1.798 -3.532 25.080 1.00 93.44 111 GLU A N 1
ATOM 881 C CA . GLU A 1 111 ? -0.391 -3.437 25.479 1.00 93.44 111 GLU A CA 1
ATOM 882 C C . GLU A 1 111 ? 0.174 -4.856 25.596 1.00 93.44 111 GLU A C 1
ATOM 884 O O . GLU A 1 111 ? -0.451 -5.734 26.194 1.00 93.44 111 GLU A O 1
ATOM 889 N N . ILE A 1 112 ? 1.312 -5.094 24.950 1.00 89.75 112 ILE A N 1
ATOM 890 C CA . ILE A 1 112 ? 2.036 -6.362 25.014 1.00 89.75 112 ILE A CA 1
ATOM 891 C C . ILE A 1 112 ? 3.401 -6.027 25.615 1.00 89.75 112 ILE A C 1
ATOM 893 O O . ILE A 1 112 ? 4.140 -5.252 25.005 1.00 89.75 112 ILE A O 1
ATOM 897 N N . ASP A 1 113 ? 3.664 -6.563 26.809 1.00 75.94 113 ASP A N 1
ATOM 898 C CA . ASP A 1 113 ? 4.945 -6.468 27.529 1.00 75.94 113 ASP A CA 1
ATOM 899 C C . ASP A 1 113 ? 6.077 -7.239 26.825 1.00 75.94 113 ASP A C 1
ATOM 901 O O . ASP A 1 113 ? 5.801 -8.324 26.251 1.00 75.94 113 ASP A O 1
#

pLDDT: mean 89.08, std 15.98, range [35.12, 98.56]

Secondary structure (DSSP, 8-state):
---------------TTPPPPPTT-------HHHHHHHHHHHHHHHHHHHHHHHH---TTHHHHHHHHHHHHHHHHHHHHHTTT--HHHHHHHHHHHHHHH--GGG-------

Sequence (113 aa):
MGDGNYRVRRHKLVRDKMPEPQPPRRLRHYEGKAYQEALLAKLEEETEELIQAASGQRLDKMMQVLEEAADVLEVVYTLAQLYGITPAAIEETRQQKRAARGGFTTGRGIEID

Radius of gyration: 18.35 Å; chains: 1; bounding box: 59×37×46 Å

Foldseek 3Di:
DDPPPPPPPLPADDDPPDPADDPPDHDDDADDPRVLVNLVSQLVVLVVQLVCLVPDPDPCSVVSNVVSVVSNVVSVQVNCVVVVHHPVNVVVVVVVCCVVPNDCPPVDDDDDD